Protein AF-H9MD15-F1 (afdb_monomer_lite)

Radius of gyration: 15.73 Å; chains: 1; bounding box: 36×40×35 Å

Structure (mmCIF, N/CA/C/O backbone):
data_AF-H9MD15-F1
#
_entry.id   AF-H9MD15-F1
#
loop_
_atom_site.group_PDB
_atom_site.id
_atom_site.type_symbol
_atom_site.label_atom_id
_atom_site.label_alt_id
_atom_site.label_comp_id
_atom_site.label_asym_id
_atom_site.label_entity_id
_atom_site.label_seq_id
_atom_site.pdbx_PDB_ins_code
_atom_site.Cartn_x
_atom_site.Cartn_y
_atom_site.Cartn_z
_atom_site.occupancy
_atom_site.B_iso_or_equiv
_atom_site.auth_seq_id
_atom_site.auth_comp_id
_atom_site.auth_asym_id
_atom_site.auth_atom_id
_atom_site.pdbx_PDB_model_num
ATOM 1 N N . PHE A 1 1 ? -0.933 2.406 2.828 1.00 94.81 1 PHE A N 1
ATOM 2 C CA . PHE A 1 1 ? 0.285 1.639 3.135 1.00 94.81 1 PHE A CA 1
ATOM 3 C C . PHE A 1 1 ? -0.092 0.192 3.382 1.00 94.81 1 PHE A C 1
ATOM 5 O O . PHE A 1 1 ? -1.164 -0.050 3.930 1.00 94.81 1 PHE A O 1
ATOM 12 N N . VAL A 1 2 ? 0.759 -0.738 2.953 1.00 96.50 2 VAL A N 1
ATOM 13 C CA . VAL A 1 2 ? 0.617 -2.183 3.179 1.00 96.50 2 VAL A CA 1
ATOM 14 C C . VAL A 1 2 ? 1.931 -2.716 3.739 1.00 96.50 2 VAL A C 1
ATOM 16 O O . VAL A 1 2 ? 2.989 -2.439 3.172 1.00 96.50 2 VAL A O 1
ATOM 19 N N . VAL A 1 3 ? 1.856 -3.441 4.854 1.00 95.06 3 VAL A N 1
ATOM 20 C CA . VAL A 1 3 ? 3.004 -4.026 5.559 1.00 95.06 3 VAL A CA 1
ATOM 21 C C . VAL A 1 3 ? 3.009 -5.541 5.363 1.00 95.06 3 VAL A C 1
ATOM 23 O O . VAL A 1 3 ? 2.139 -6.242 5.875 1.00 95.06 3 VAL A O 1
ATOM 26 N N . PHE A 1 4 ? 4.003 -6.040 4.638 1.00 93.62 4 PHE A N 1
ATOM 27 C CA . PHE A 1 4 ? 4.211 -7.457 4.351 1.00 93.62 4 PHE A CA 1
ATOM 28 C C . PHE A 1 4 ? 5.011 -8.131 5.469 1.00 93.62 4 PHE A C 1
ATOM 30 O O . PHE A 1 4 ? 5.917 -7.529 6.048 1.00 93.62 4 PHE A O 1
ATOM 37 N N . GLY A 1 5 ? 4.699 -9.399 5.745 1.00 88.75 5 GLY A N 1
ATOM 38 C CA . GLY A 1 5 ? 5.380 -10.180 6.783 1.00 88.75 5 GLY A CA 1
ATOM 39 C C . GLY A 1 5 ? 6.827 -10.535 6.431 1.00 88.75 5 GLY A C 1
ATOM 40 O O . GLY A 1 5 ? 7.654 -10.697 7.326 1.00 88.75 5 GLY A O 1
ATOM 41 N N . ALA A 1 6 ? 7.155 -10.614 5.137 1.00 87.44 6 ALA A N 1
ATOM 42 C CA . ALA A 1 6 ? 8.503 -10.913 4.666 1.00 87.44 6 ALA A CA 1
ATOM 43 C C . ALA A 1 6 ? 8.986 -9.874 3.637 1.00 87.44 6 ALA A C 1
ATOM 45 O O . ALA A 1 6 ? 8.288 -9.628 2.652 1.00 87.44 6 ALA A O 1
ATOM 46 N N . PRO A 1 7 ? 10.209 -9.321 3.773 1.00 82.88 7 PRO A N 1
ATOM 47 C CA . PRO A 1 7 ? 10.759 -8.363 2.810 1.00 82.88 7 PRO A CA 1
ATOM 48 C C . PRO A 1 7 ? 10.778 -8.861 1.360 1.00 82.88 7 PRO A C 1
ATOM 50 O O . PRO A 1 7 ? 10.551 -8.076 0.447 1.00 82.88 7 PRO A O 1
ATOM 53 N N . MET A 1 8 ? 10.982 -10.165 1.139 1.00 86.44 8 MET A N 1
ATOM 54 C CA . MET A 1 8 ? 10.985 -10.759 -0.205 1.00 86.44 8 MET A CA 1
ATOM 55 C C . MET A 1 8 ? 9.622 -10.668 -0.908 1.00 86.44 8 MET A C 1
ATOM 57 O O . MET A 1 8 ? 9.572 -10.628 -2.133 1.00 86.44 8 MET A O 1
ATOM 61 N N . GLN A 1 9 ? 8.513 -10.600 -0.161 1.00 91.69 9 GLN A N 1
ATOM 62 C CA . GLN A 1 9 ? 7.175 -10.450 -0.744 1.00 91.69 9 GLN A CA 1
ATOM 63 C C . GLN A 1 9 ? 7.006 -9.099 -1.443 1.00 91.69 9 GLN A C 1
ATOM 65 O O . GLN A 1 9 ? 6.253 -9.012 -2.407 1.00 91.69 9 GLN A O 1
ATOM 70 N N . VAL A 1 10 ? 7.739 -8.070 -1.003 1.00 91.81 10 VAL A N 1
ATOM 71 C CA . VAL A 1 10 ? 7.671 -6.709 -1.553 1.00 91.81 10 VAL A CA 1
ATOM 72 C C . VAL A 1 10 ? 8.017 -6.695 -3.037 1.00 91.81 10 VAL A C 1
ATOM 74 O O . VAL A 1 10 ? 7.324 -6.049 -3.816 1.00 91.81 10 VAL A O 1
ATOM 77 N N . ASP A 1 11 ? 9.061 -7.418 -3.444 1.00 90.19 11 ASP A N 1
ATOM 78 C CA . ASP A 1 11 ? 9.536 -7.400 -4.830 1.00 90.19 11 ASP A CA 1
ATOM 79 C C . ASP A 1 11 ? 8.518 -8.021 -5.792 1.00 90.19 11 ASP A C 1
ATOM 81 O O . ASP A 1 11 ? 8.303 -7.504 -6.888 1.00 90.19 11 ASP A O 1
ATOM 85 N N . PHE A 1 12 ? 7.830 -9.076 -5.352 1.00 93.56 12 PHE A N 1
ATOM 86 C CA . PHE A 1 12 ? 6.717 -9.661 -6.097 1.00 93.56 12 PHE A CA 1
ATOM 87 C C . PHE A 1 12 ? 5.474 -8.770 -6.046 1.00 93.56 12 PHE A C 1
ATOM 89 O O . PHE A 1 12 ? 4.824 -8.561 -7.065 1.00 93.56 12 PHE A O 1
ATOM 96 N N . ALA A 1 13 ? 5.167 -8.178 -4.892 1.00 95.25 13 ALA A N 1
ATOM 97 C CA . ALA A 1 13 ? 3.978 -7.348 -4.725 1.00 95.25 13 ALA A CA 1
ATOM 98 C C . ALA A 1 13 ? 4.060 -6.062 -5.562 1.00 95.25 13 ALA A C 1
ATOM 100 O O . ALA A 1 13 ? 3.040 -5.559 -6.027 1.00 95.25 13 ALA A O 1
ATOM 101 N N . LEU A 1 14 ? 5.268 -5.565 -5.843 1.00 94.75 14 LEU A N 1
ATOM 102 C CA . LEU A 1 14 ? 5.490 -4.460 -6.782 1.00 94.75 14 LEU A CA 1
ATOM 103 C C . LEU A 1 14 ? 5.037 -4.772 -8.211 1.00 94.75 14 LEU A C 1
ATOM 105 O O . LEU A 1 14 ? 4.739 -3.846 -8.956 1.00 94.75 14 LEU A O 1
ATOM 109 N N . GLN A 1 15 ? 4.920 -6.044 -8.599 1.00 95.19 15 GLN A N 1
ATOM 110 C CA . GLN A 1 15 ? 4.381 -6.423 -9.912 1.00 95.19 15 GLN A CA 1
ATOM 111 C C . GLN A 1 15 ? 2.890 -6.087 -10.058 1.00 95.19 15 GLN A C 1
ATOM 113 O O . GLN A 1 15 ? 2.353 -6.109 -11.165 1.00 95.19 15 GLN A O 1
ATOM 118 N N . ARG A 1 16 ? 2.212 -5.755 -8.951 1.00 96.31 16 ARG A N 1
ATOM 119 C CA . ARG A 1 16 ? 0.846 -5.229 -8.967 1.00 96.31 16 ARG A CA 1
ATOM 120 C C . ARG A 1 16 ? 0.777 -3.751 -9.380 1.00 96.31 16 ARG A C 1
ATOM 122 O O . ARG A 1 16 ? -0.326 -3.236 -9.545 1.00 96.31 16 ARG A O 1
ATOM 129 N N . ASP A 1 17 ? 1.908 -3.067 -9.572 1.00 97.50 17 ASP A N 1
ATOM 130 C CA . ASP A 1 17 ? 1.927 -1.685 -10.064 1.00 97.50 17 ASP A CA 1
ATOM 131 C C . ASP A 1 17 ? 1.145 -1.540 -11.380 1.00 97.50 17 ASP A C 1
ATOM 133 O O . ASP A 1 17 ? 1.235 -2.373 -12.283 1.00 97.50 17 ASP A O 1
ATOM 137 N N . ARG A 1 18 ? 0.345 -0.472 -11.468 1.00 96.75 18 ARG A N 1
ATOM 138 C CA . ARG A 1 18 ? -0.562 -0.137 -12.580 1.00 96.75 18 ARG A CA 1
ATOM 139 C C . ARG A 1 18 ? -1.702 -1.121 -12.833 1.00 96.75 18 ARG A C 1
ATOM 141 O O . ARG A 1 18 ? -2.445 -0.928 -13.796 1.00 96.75 18 ARG A O 1
ATOM 148 N N . GLN A 1 19 ? -1.906 -2.126 -11.983 1.00 97.25 19 GLN A N 1
ATOM 149 C CA . GLN A 1 19 ? -3.129 -2.924 -12.042 1.00 97.25 19 GLN A CA 1
ATOM 150 C C . GLN A 1 19 ? -4.338 -2.102 -11.589 1.00 97.25 19 GLN A C 1
ATOM 152 O O . GLN A 1 19 ? -4.229 -1.152 -10.808 1.00 97.25 19 GLN A O 1
ATOM 157 N N . ASN A 1 20 ? -5.511 -2.466 -12.101 1.00 95.00 20 ASN A N 1
ATOM 158 C CA . ASN A 1 20 ? -6.738 -1.735 -11.828 1.00 95.00 20 ASN A CA 1
ATOM 159 C C . ASN A 1 20 ? -7.437 -2.250 -10.571 1.00 95.00 20 ASN A C 1
ATOM 161 O O . ASN A 1 20 ? -7.643 -3.448 -10.404 1.00 95.00 20 ASN A O 1
ATOM 165 N N . MET A 1 21 ? -7.900 -1.311 -9.755 1.00 95.12 21 MET A N 1
ATOM 166 C CA . MET A 1 21 ? -8.917 -1.522 -8.736 1.00 95.12 21 MET A CA 1
ATOM 167 C C . MET A 1 21 ? -10.172 -0.765 -9.178 1.00 95.12 21 MET A C 1
ATOM 169 O O . MET A 1 21 ? -10.251 0.468 -9.122 1.00 95.12 21 MET A O 1
ATOM 173 N N . GLY A 1 22 ? -11.141 -1.504 -9.719 1.00 92.00 22 GLY A N 1
ATOM 174 C CA . GLY A 1 22 ? -12.290 -0.912 -10.401 1.00 92.00 22 GLY A CA 1
ATOM 175 C C . GLY A 1 22 ? -11.858 -0.063 -11.605 1.00 92.00 22 GLY A C 1
ATOM 176 O O . GLY A 1 22 ? -11.231 -0.561 -12.535 1.00 92.00 22 GLY A O 1
ATOM 177 N N . ARG A 1 23 ? -12.199 1.234 -11.599 1.00 93.69 23 ARG A N 1
ATOM 178 C CA . ARG A 1 23 ? -11.894 2.186 -12.694 1.00 93.69 23 ARG A CA 1
ATOM 179 C C . ARG A 1 23 ? -10.591 2.969 -12.501 1.00 93.69 23 ARG A C 1
ATOM 181 O O . ARG A 1 23 ? -10.339 3.924 -13.233 1.00 93.69 23 ARG A O 1
ATOM 188 N N . ARG A 1 24 ? -9.805 2.639 -11.478 1.00 95.56 24 ARG A N 1
ATOM 189 C CA . ARG A 1 24 ? -8.579 3.356 -11.119 1.00 95.56 24 ARG A CA 1
ATOM 190 C C . ARG A 1 24 ? -7.399 2.409 -11.244 1.00 95.56 24 ARG A C 1
ATOM 192 O O . ARG A 1 24 ? -7.463 1.305 -10.715 1.00 95.56 24 ARG A O 1
ATOM 199 N N . TYR A 1 25 ? -6.335 2.848 -11.903 1.00 96.44 25 TYR A N 1
ATOM 200 C CA . TYR A 1 25 ? -5.053 2.163 -11.808 1.00 96.44 25 TYR A CA 1
ATOM 201 C C . TYR A 1 25 ? -4.405 2.523 -10.473 1.00 96.44 25 TYR A C 1
ATOM 203 O O . TYR A 1 25 ? -4.467 3.674 -10.028 1.00 96.44 25 TYR A O 1
ATOM 211 N N . ILE A 1 26 ? -3.812 1.528 -9.827 1.00 97.81 26 ILE A N 1
ATOM 212 C CA . ILE A 1 26 ? -3.129 1.699 -8.551 1.00 97.81 26 ILE A CA 1
ATOM 213 C C . ILE A 1 26 ? -1.637 1.802 -8.812 1.00 97.81 26 ILE A C 1
ATOM 215 O O . ILE A 1 26 ? -1.064 0.972 -9.511 1.00 97.81 26 ILE A O 1
ATOM 219 N N . GLU A 1 27 ? -1.009 2.819 -8.238 1.00 97.31 27 GLU A N 1
ATOM 220 C CA . GLU A 1 27 ? 0.444 2.949 -8.262 1.00 97.31 27 GLU A CA 1
ATOM 221 C C . GLU A 1 27 ? 1.023 2.374 -6.968 1.00 97.31 27 GLU A C 1
ATOM 223 O O . GLU A 1 27 ? 0.553 2.714 -5.873 1.00 97.31 27 GLU A O 1
ATOM 228 N N . VAL A 1 28 ? 2.037 1.519 -7.085 1.00 96.81 28 VAL A N 1
ATOM 229 C CA . VAL A 1 28 ? 2.625 0.777 -5.965 1.00 96.81 28 VAL A CA 1
ATOM 230 C C . VAL A 1 28 ? 4.112 1.106 -5.850 1.00 96.81 28 VAL A C 1
ATOM 232 O O . VAL A 1 28 ? 4.901 0.836 -6.749 1.00 96.81 28 VAL A O 1
ATOM 235 N N . PHE A 1 29 ? 4.514 1.672 -4.712 1.00 94.12 29 PHE A N 1
ATOM 236 C CA . PHE A 1 29 ? 5.882 2.139 -4.480 1.00 94.12 29 PHE A CA 1
ATOM 237 C C . PHE A 1 29 ? 6.496 1.491 -3.245 1.00 94.12 29 PHE A C 1
ATOM 239 O O . PHE A 1 29 ? 5.828 1.351 -2.216 1.00 94.12 29 PHE A O 1
ATOM 246 N N . ARG A 1 30 ? 7.801 1.195 -3.299 1.00 92.12 30 ARG A N 1
ATOM 247 C CA . ARG A 1 30 ? 8.578 0.943 -2.076 1.00 92.12 30 ARG A CA 1
ATOM 248 C C . ARG A 1 30 ? 8.516 2.172 -1.175 1.00 92.12 30 ARG A C 1
ATOM 250 O O . ARG A 1 30 ? 8.546 3.304 -1.655 1.00 92.12 30 ARG A O 1
ATOM 257 N N . CYS A 1 31 ? 8.431 1.941 0.127 1.00 86.81 31 CYS A N 1
ATOM 258 C CA . CYS A 1 31 ? 8.304 2.999 1.118 1.00 86.81 31 CY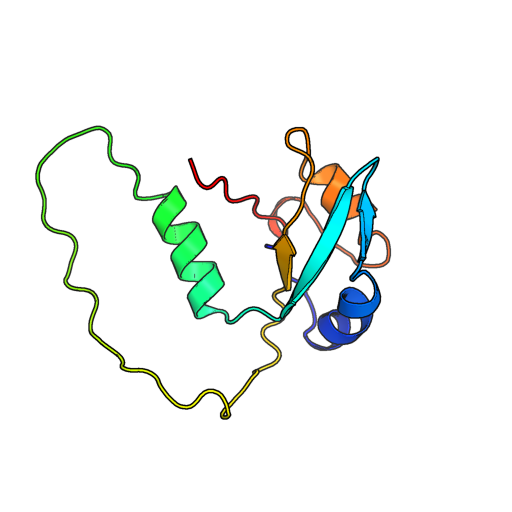S A CA 1
ATOM 259 C C . CYS A 1 31 ? 9.312 2.798 2.248 1.00 86.81 31 CYS A C 1
ATOM 261 O O . CYS A 1 31 ? 9.541 1.670 2.683 1.00 86.81 31 CYS A O 1
ATOM 263 N N . LYS A 1 32 ? 9.893 3.876 2.778 1.00 87.44 32 LYS A N 1
ATOM 264 C CA . LYS A 1 32 ? 10.744 3.775 3.970 1.00 87.44 32 LYS A CA 1
ATOM 265 C C . LYS A 1 32 ? 9.874 3.553 5.212 1.00 87.44 32 LYS A C 1
ATOM 267 O O . LYS A 1 32 ? 8.737 4.025 5.269 1.00 87.44 32 LYS A O 1
ATOM 272 N N . LYS A 1 33 ? 10.418 2.875 6.234 1.00 87.25 33 LYS A N 1
ATOM 273 C CA . LYS A 1 33 ? 9.742 2.716 7.537 1.00 87.25 33 LYS A CA 1
ATOM 274 C C . LYS A 1 33 ? 9.431 4.076 8.155 1.00 87.25 33 LYS A C 1
ATOM 276 O O . LYS A 1 33 ? 8.348 4.260 8.691 1.00 87.25 33 LYS A O 1
ATOM 281 N N . GLN A 1 34 ? 10.351 5.032 8.014 1.00 88.25 34 GLN A N 1
ATOM 282 C CA . GLN A 1 34 ? 10.163 6.393 8.506 1.00 88.25 34 GLN A CA 1
ATOM 283 C C . GLN A 1 34 ? 8.931 7.066 7.891 1.00 88.25 34 GLN A C 1
ATOM 285 O O . GLN A 1 34 ? 8.123 7.627 8.620 1.00 88.25 34 GLN A O 1
ATOM 290 N N . ASP A 1 35 ? 8.750 6.967 6.572 1.00 88.31 35 ASP A N 1
ATOM 291 C CA . ASP A 1 35 ? 7.599 7.569 5.888 1.00 88.31 35 ASP A CA 1
ATOM 292 C C . ASP A 1 35 ? 6.279 6.946 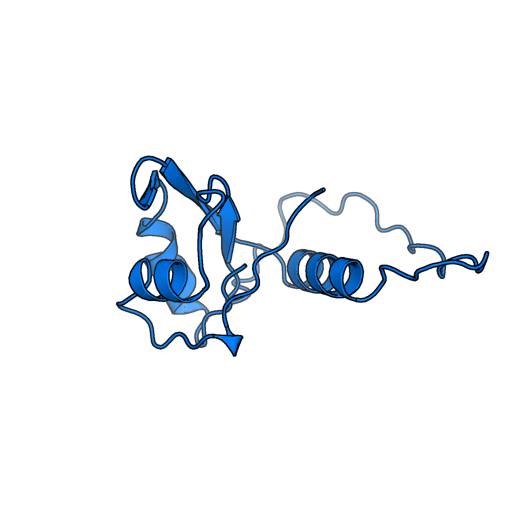6.354 1.00 88.31 35 ASP A C 1
ATOM 294 O O . ASP A 1 35 ? 5.284 7.649 6.520 1.00 88.31 35 ASP A O 1
ATOM 298 N N . TYR A 1 36 ? 6.282 5.632 6.597 1.00 91.19 36 TYR A N 1
ATOM 299 C CA . TYR A 1 36 ? 5.146 4.930 7.181 1.00 91.19 36 TYR A CA 1
ATOM 300 C C . TYR A 1 36 ? 4.842 5.440 8.592 1.00 91.19 36 TYR A C 1
ATOM 302 O O . TYR A 1 36 ? 3.730 5.897 8.832 1.00 91.19 36 TYR A O 1
ATOM 310 N N . TYR A 1 37 ? 5.821 5.442 9.503 1.00 90.69 37 TYR A N 1
ATOM 311 C CA . TYR A 1 37 ? 5.609 5.923 10.871 1.00 90.69 37 TYR A CA 1
ATOM 312 C C . TYR A 1 37 ? 5.163 7.385 10.916 1.00 90.69 37 TYR A C 1
ATOM 314 O O . TYR A 1 37 ? 4.255 7.706 11.674 1.00 90.69 37 TYR A O 1
ATOM 322 N N . ASN A 1 38 ? 5.736 8.249 10.075 1.00 89.44 38 ASN A N 1
ATOM 323 C CA . ASN A 1 38 ? 5.320 9.646 9.962 1.00 89.44 38 ASN A CA 1
ATOM 324 C C . ASN A 1 38 ? 3.852 9.761 9.531 1.00 89.44 38 ASN A C 1
ATOM 326 O O . ASN A 1 38 ? 3.112 10.567 10.088 1.00 89.44 38 ASN A O 1
ATOM 330 N N . ALA A 1 39 ? 3.420 8.951 8.560 1.00 87.94 39 ALA A N 1
ATOM 331 C CA . ALA A 1 39 ? 2.042 8.970 8.083 1.00 87.94 39 ALA A CA 1
ATOM 332 C C . ALA A 1 39 ? 1.048 8.475 9.146 1.00 87.94 39 ALA A C 1
ATOM 334 O O . ALA A 1 39 ? -0.010 9.074 9.302 1.00 87.94 39 ALA A O 1
ATOM 335 N N . ILE A 1 40 ? 1.403 7.432 9.904 1.00 87.81 40 ILE A N 1
ATOM 336 C CA . ILE A 1 40 ? 0.563 6.929 11.002 1.00 87.81 40 ILE A CA 1
ATOM 337 C C . ILE A 1 40 ? 0.534 7.914 12.178 1.00 87.81 40 ILE A C 1
ATOM 339 O O . ILE A 1 40 ? -0.520 8.159 12.751 1.00 87.81 40 ILE A O 1
ATOM 343 N N . ALA A 1 41 ? 1.667 8.529 12.525 1.00 85.88 41 ALA A N 1
ATOM 344 C CA . ALA A 1 41 ? 1.727 9.522 13.597 1.00 85.88 41 ALA A CA 1
ATOM 345 C C . ALA A 1 41 ? 0.910 10.784 13.279 1.00 85.88 41 ALA A C 1
ATOM 347 O O . ALA A 1 41 ? 0.320 11.361 14.187 1.00 85.88 41 ALA A O 1
ATOM 348 N N . ALA A 1 42 ? 0.857 11.202 12.010 1.00 80.69 42 ALA A N 1
ATOM 349 C CA . ALA A 1 42 ? 0.023 12.321 11.576 1.00 80.69 42 ALA A CA 1
ATOM 350 C C . ALA A 1 42 ? -1.479 12.025 11.732 1.00 80.69 42 ALA A C 1
ATOM 352 O O . ALA A 1 42 ? -2.225 12.908 12.128 1.00 80.69 42 ALA A O 1
ATOM 353 N N . GLU A 1 43 ? -1.912 10.783 11.499 1.00 73.75 43 GLU A N 1
ATOM 354 C CA . GLU A 1 43 ? -3.309 10.366 11.709 1.00 73.75 43 GLU A CA 1
ATOM 355 C C . GLU A 1 43 ? -3.712 10.399 13.198 1.00 73.75 43 GLU A C 1
ATOM 357 O O . GLU A 1 43 ? -4.853 10.703 13.532 1.00 73.75 43 GLU A O 1
ATOM 362 N N . VAL A 1 44 ? -2.769 10.116 14.104 1.00 68.75 44 VAL A N 1
ATOM 363 C CA . VAL A 1 44 ? -3.001 10.108 15.562 1.00 68.75 44 VAL A CA 1
ATOM 364 C C . VAL A 1 44 ? -2.901 11.514 16.178 1.00 68.75 44 VAL A C 1
ATOM 366 O O . VAL A 1 44 ? -3.538 11.782 17.194 1.00 68.75 44 VAL A O 1
ATOM 369 N N . ASN A 1 45 ? -2.138 12.421 15.560 1.00 58.34 45 ASN A N 1
ATOM 370 C CA . ASN A 1 45 ? -1.920 13.801 16.010 1.00 58.34 45 ASN A CA 1
ATOM 371 C C . ASN A 1 45 ? -2.845 14.822 15.321 1.00 58.34 45 ASN A C 1
ATOM 373 O O . ASN A 1 45 ? -2.415 15.937 15.046 1.00 58.34 45 ASN A O 1
ATOM 377 N N . GLU A 1 46 ? -4.113 14.492 15.083 1.00 49.75 46 GLU A N 1
ATOM 378 C CA . GLU A 1 46 ? -5.157 15.502 14.855 1.00 49.75 46 GLU A CA 1
ATOM 379 C C . GLU A 1 46 ? -5.789 15.894 16.212 1.00 49.75 46 GLU A C 1
ATOM 381 O O . GLU A 1 46 ? -6.829 15.340 16.593 1.00 49.75 46 GLU A O 1
ATOM 386 N N . PRO A 1 47 ? -5.202 16.815 17.011 1.00 46.78 47 PRO A N 1
ATOM 387 C CA . PRO A 1 47 ? -5.889 17.356 18.165 1.00 46.78 47 PRO A CA 1
ATOM 388 C C . PRO A 1 47 ? -6.976 18.319 17.686 1.00 46.78 47 PRO A C 1
ATOM 390 O O . PRO A 1 47 ? -6.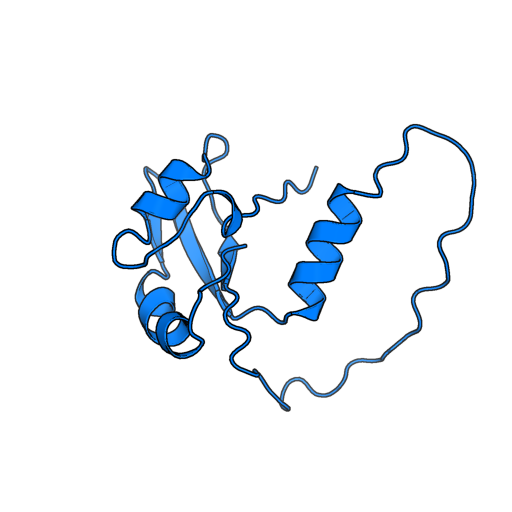722 19.360 17.079 1.00 46.78 47 PRO A O 1
ATOM 393 N N . LYS A 1 48 ? -8.223 18.010 18.048 1.00 47.50 48 LYS A N 1
ATOM 394 C CA . LYS A 1 48 ? -9.248 19.039 18.228 1.00 47.50 48 LYS A CA 1
ATOM 395 C C . LYS A 1 48 ? -8.775 20.007 19.320 1.00 47.50 48 LYS A C 1
ATOM 397 O O . LYS A 1 48 ? -9.058 19.788 20.490 1.00 47.50 48 LYS A O 1
ATOM 402 N N . GLY A 1 49 ? -8.123 21.089 18.906 1.00 49.00 49 GLY A N 1
ATOM 403 C CA . GLY A 1 49 ? -7.902 22.293 19.703 1.00 49.00 49 GLY A CA 1
ATOM 404 C C . GLY A 1 49 ? -6.742 22.248 20.705 1.00 49.00 49 GLY A C 1
ATOM 405 O O . GLY A 1 49 ? -6.437 21.213 21.286 1.00 49.00 49 GLY A O 1
ATOM 406 N N . ALA A 1 50 ? -6.215 23.452 20.939 1.00 45.50 50 ALA A N 1
ATOM 407 C CA . ALA A 1 50 ? -5.222 23.889 21.923 1.00 45.50 50 ALA A CA 1
ATOM 408 C C . ALA A 1 50 ? -3.757 23.954 21.445 1.00 45.50 50 ALA A C 1
ATOM 410 O O . ALA A 1 50 ? -3.161 22.992 20.970 1.00 45.50 50 ALA A O 1
ATOM 411 N N . ASP A 1 51 ? -3.228 25.169 21.584 1.00 47.84 51 ASP A N 1
ATOM 412 C CA . ASP A 1 51 ? -1.909 25.678 21.229 1.00 47.84 51 ASP A CA 1
ATOM 413 C C . ASP A 1 51 ? -0.761 25.038 22.030 1.00 47.84 51 ASP A C 1
ATOM 415 O O . ASP A 1 51 ? -0.261 25.637 22.981 1.00 47.84 51 ASP A O 1
ATOM 419 N N . ASP A 1 52 ? -0.278 23.865 21.617 1.00 49.00 52 ASP A N 1
ATOM 420 C CA . ASP A 1 52 ? 0.996 23.328 22.110 1.00 49.00 52 ASP A CA 1
ATOM 421 C C . ASP A 1 52 ? 1.977 23.072 20.950 1.00 49.00 52 ASP A C 1
ATOM 423 O O . ASP A 1 52 ? 1.640 22.379 19.983 1.00 49.00 52 ASP A O 1
ATOM 427 N N . PRO A 1 53 ? 3.203 23.635 20.993 1.00 47.44 53 PRO A N 1
ATOM 428 C CA . PRO A 1 53 ? 4.174 23.464 19.927 1.00 47.44 53 PRO A CA 1
ATOM 429 C C . PRO A 1 53 ? 4.663 22.013 19.910 1.00 47.44 53 PRO A C 1
ATOM 431 O O . PRO A 1 53 ? 5.302 21.539 20.851 1.00 47.44 53 PRO A O 1
ATOM 434 N N . ALA A 1 54 ? 4.387 21.320 18.804 1.00 54.56 54 ALA A N 1
ATOM 435 C CA . ALA A 1 54 ? 4.982 20.027 18.494 1.00 54.56 54 ALA A CA 1
ATOM 436 C C . ALA A 1 54 ? 6.513 20.085 18.686 1.00 54.56 54 ALA A C 1
ATOM 438 O O . ALA A 1 54 ? 7.135 21.097 18.333 1.00 54.56 54 ALA A O 1
ATOM 439 N N . PRO A 1 55 ? 7.150 19.026 19.225 1.00 47.72 55 PRO A N 1
ATOM 440 C CA . PRO A 1 55 ? 8.597 19.005 19.372 1.00 47.72 55 PRO A CA 1
ATOM 441 C C . PRO A 1 55 ? 9.236 19.243 17.999 1.00 47.72 55 PRO A C 1
ATOM 443 O O . PRO A 1 55 ? 8.762 18.688 17.001 1.00 47.72 55 PRO A O 1
ATOM 446 N N . PRO A 1 56 ? 10.286 20.081 17.915 1.00 45.31 56 PRO A N 1
ATOM 447 C CA . PRO A 1 56 ? 10.856 20.471 16.641 1.00 45.31 56 PRO A CA 1
ATOM 448 C C . PRO A 1 56 ? 11.295 19.218 15.894 1.00 45.31 56 PRO A C 1
ATOM 450 O O . PRO A 1 56 ? 12.112 18.436 16.389 1.00 45.31 56 PRO A O 1
ATOM 453 N N . SER A 1 57 ? 10.745 19.057 14.689 1.00 52.44 57 SER A N 1
ATOM 454 C CA . SER A 1 57 ? 11.257 18.156 13.670 1.00 52.44 57 SER A CA 1
ATOM 455 C C . SER A 1 57 ? 12.755 18.410 13.555 1.00 52.44 57 SER A C 1
ATOM 457 O O . SER A 1 57 ? 13.194 19.419 12.992 1.00 52.44 57 SER A O 1
ATOM 459 N N . SER A 1 58 ? 13.550 17.529 14.149 1.00 46.03 58 SER A N 1
ATOM 460 C CA . SER A 1 58 ? 14.991 17.572 14.002 1.00 46.03 58 SER A CA 1
ATOM 461 C C . SER A 1 58 ? 15.280 17.239 12.549 1.00 46.03 58 SER A C 1
ATOM 463 O O . SER A 1 58 ? 15.116 16.120 12.070 1.00 46.03 58 SER A O 1
ATOM 465 N N . PHE A 1 59 ? 15.661 18.290 11.840 1.00 54.62 59 PHE A N 1
ATOM 466 C CA . PHE A 1 59 ? 16.290 18.268 10.543 1.00 54.62 59 PHE A CA 1
ATOM 467 C C . PHE A 1 59 ? 17.261 17.088 10.413 1.00 54.62 59 PHE A C 1
ATOM 469 O O . PHE A 1 59 ? 18.321 17.054 11.030 1.00 54.62 59 PHE A O 1
ATOM 476 N N . SER A 1 60 ? 16.949 16.180 9.501 1.00 46.59 60 SER A N 1
ATOM 477 C CA . SER A 1 60 ? 17.944 15.646 8.576 1.00 46.59 60 SER A CA 1
ATOM 478 C C . SER A 1 60 ? 17.330 15.838 7.191 1.00 46.59 60 SER A C 1
ATOM 480 O O . SER A 1 60 ? 16.381 15.175 6.797 1.00 46.59 60 SER A O 1
ATOM 482 N N . LYS A 1 61 ? 17.625 16.974 6.550 1.00 43.50 61 LYS A N 1
ATOM 483 C CA . LYS A 1 61 ? 18.766 17.103 5.634 1.00 43.50 61 LYS A CA 1
ATOM 484 C C . LYS A 1 61 ? 18.699 15.964 4.630 1.00 43.50 61 LYS A C 1
ATOM 486 O O . LYS A 1 61 ? 18.910 14.823 5.020 1.00 43.50 61 LYS A O 1
ATOM 491 N N . GLY A 1 62 ? 18.400 16.300 3.372 1.00 50.22 62 GLY A N 1
ATOM 492 C CA . GLY A 1 62 ? 18.457 15.371 2.249 1.00 50.22 62 GLY A CA 1
ATOM 493 C C . GLY A 1 62 ? 19.707 14.508 2.358 1.00 50.22 62 GLY A C 1
ATOM 494 O O . GLY A 1 62 ? 20.815 14.959 2.079 1.00 50.22 62 GLY A O 1
ATOM 495 N N . SER A 1 63 ? 19.516 13.293 2.858 1.00 44.84 63 SER A N 1
ATOM 496 C CA . SER A 1 63 ? 20.538 12.271 2.911 1.00 44.84 63 SER A CA 1
ATOM 497 C C . SER A 1 63 ? 20.324 11.494 1.635 1.00 44.84 63 SER A C 1
ATOM 499 O O . SER A 1 63 ? 19.353 10.748 1.526 1.00 44.84 63 SER A O 1
ATOM 501 N N . SER A 1 64 ? 21.144 11.839 0.642 1.00 45.28 64 SER A N 1
ATOM 502 C CA . SER A 1 64 ? 21.521 10.997 -0.491 1.00 45.28 64 SER A CA 1
ATOM 503 C C . SER A 1 64 ? 20.464 9.973 -0.904 1.00 45.28 64 SER A C 1
ATOM 505 O O . SER A 1 64 ? 20.363 8.890 -0.332 1.00 45.28 64 SER A O 1
ATOM 507 N N . ASP A 1 65 ? 19.756 10.307 -1.980 1.00 52.91 65 ASP A N 1
ATOM 508 C CA . ASP A 1 65 ? 18.819 9.492 -2.770 1.00 52.91 65 ASP A CA 1
ATOM 509 C C . ASP A 1 65 ? 19.457 8.217 -3.387 1.00 52.91 65 ASP A C 1
ATOM 511 O O . ASP A 1 65 ? 19.107 7.762 -4.471 1.00 52.91 65 ASP A O 1
ATOM 515 N N . LYS A 1 66 ? 20.487 7.667 -2.737 1.00 49.88 66 LYS A N 1
ATOM 516 C CA . LYS A 1 66 ? 21.339 6.579 -3.214 1.00 49.88 66 LYS A CA 1
ATOM 517 C C . LYS A 1 66 ? 21.816 5.613 -2.136 1.00 49.88 66 LYS A C 1
ATOM 519 O O . LYS A 1 66 ? 22.507 4.670 -2.500 1.00 49.88 66 LYS A O 1
ATOM 524 N N . ASP A 1 67 ? 21.434 5.788 -0.872 1.00 46.62 67 ASP A N 1
ATOM 525 C CA . ASP A 1 67 ? 21.779 4.817 0.167 1.00 46.62 67 ASP A CA 1
ATOM 526 C C . ASP A 1 67 ? 20.517 4.220 0.792 1.00 46.62 67 ASP A C 1
ATOM 528 O O . ASP A 1 67 ? 19.682 4.914 1.374 1.00 46.62 67 ASP A O 1
ATOM 532 N N . HIS A 1 68 ? 20.384 2.907 0.609 1.00 50.28 68 HIS A N 1
ATOM 533 C CA . HIS A 1 68 ? 19.440 2.026 1.283 1.00 50.28 68 HIS A CA 1
ATOM 534 C C . HIS A 1 68 ? 17.949 2.318 1.011 1.00 50.28 68 HIS A C 1
ATOM 536 O O . HIS A 1 68 ? 17.186 2.746 1.882 1.00 50.28 68 HIS A O 1
ATOM 542 N N . MET A 1 69 ? 17.464 1.898 -0.170 1.00 55.78 69 MET A N 1
ATOM 543 C CA . MET A 1 69 ? 16.154 1.225 -0.221 1.00 55.78 69 MET A CA 1
ATOM 544 C C . MET A 1 69 ? 16.277 -0.086 0.567 1.00 55.78 69 MET A C 1
ATOM 546 O O . MET A 1 69 ? 16.271 -1.174 -0.001 1.00 55.78 69 MET A O 1
ATOM 550 N N . GLU A 1 70 ? 16.456 0.006 1.884 1.00 58.31 70 GLU A N 1
ATOM 551 C CA . GLU A 1 70 ? 16.282 -1.147 2.750 1.00 58.31 70 GLU A CA 1
ATOM 552 C C . GLU A 1 70 ? 14.896 -1.705 2.457 1.00 58.31 70 GLU A C 1
ATOM 554 O O . GLU A 1 70 ? 13.909 -0.968 2.451 1.00 58.31 70 GLU A O 1
ATOM 559 N N . HIS A 1 71 ? 14.830 -2.991 2.124 1.00 62.56 71 HIS A N 1
ATOM 560 C CA . HIS A 1 71 ? 13.591 -3.693 1.827 1.00 62.56 71 HIS A CA 1
ATOM 561 C C . HIS A 1 71 ? 12.753 -3.721 3.113 1.00 62.56 71 HIS A C 1
ATOM 563 O O . HIS A 1 71 ? 12.841 -4.637 3.925 1.00 62.56 71 HIS A O 1
ATOM 569 N N . THR A 1 72 ? 11.982 -2.661 3.351 1.00 77.00 72 THR A N 1
ATOM 570 C CA . THR A 1 72 ? 11.338 -2.386 4.644 1.00 77.00 72 THR A CA 1
ATOM 571 C C . THR A 1 72 ? 10.144 -3.286 4.934 1.00 77.00 72 THR A C 1
ATOM 573 O O . THR A 1 72 ? 9.592 -3.206 6.029 1.00 77.00 72 THR A O 1
ATOM 576 N N . GLY A 1 73 ? 9.733 -4.117 3.971 1.00 89.94 73 GLY A N 1
ATOM 577 C CA . GLY A 1 73 ? 8.468 -4.842 4.027 1.00 89.94 73 GLY A CA 1
ATOM 578 C C . GLY A 1 73 ? 7.254 -3.954 3.741 1.00 89.94 73 GLY A C 1
ATOM 579 O O . GLY A 1 73 ? 6.137 -4.430 3.876 1.00 89.94 73 GLY A O 1
ATOM 580 N N . ILE A 1 74 ? 7.424 -2.672 3.383 1.00 92.81 74 ILE A N 1
ATOM 581 C CA . ILE A 1 74 ? 6.314 -1.709 3.311 1.00 92.81 74 ILE A CA 1
ATOM 582 C C . ILE A 1 74 ? 6.142 -1.160 1.896 1.00 92.81 74 ILE A C 1
ATOM 584 O O . ILE A 1 74 ? 7.083 -0.638 1.289 1.00 92.81 74 ILE A O 1
ATOM 588 N N . LEU A 1 75 ? 4.900 -1.200 1.410 1.00 95.62 75 LEU A N 1
ATOM 589 C CA . LEU A 1 75 ? 4.478 -0.564 0.167 1.00 95.62 75 LEU A CA 1
ATOM 590 C C . LEU A 1 75 ? 3.538 0.617 0.425 1.00 95.62 75 LEU A C 1
ATOM 592 O O . LEU A 1 75 ? 2.637 0.576 1.269 1.00 95.62 75 LEU A O 1
ATOM 596 N N . LYS A 1 76 ? 3.729 1.685 -0.349 1.00 95.19 76 LYS A N 1
ATOM 597 C CA . LYS A 1 76 ? 2.819 2.827 -0.437 1.00 95.19 76 LYS A CA 1
ATOM 598 C C . LYS A 1 76 ? 1.977 2.688 -1.699 1.00 95.19 76 LYS A C 1
ATOM 600 O O . LYS A 1 76 ? 2.517 2.480 -2.780 1.00 95.19 76 LYS A O 1
ATOM 605 N N . LEU A 1 77 ? 0.665 2.840 -1.547 1.00 96.62 77 LEU A N 1
ATOM 606 C CA . LEU A 1 77 ? -0.291 2.812 -2.650 1.00 96.62 77 LEU A CA 1
ATOM 607 C C . LEU A 1 77 ? -0.776 4.235 -2.930 1.00 96.62 77 LEU A C 1
ATOM 609 O O . LEU A 1 77 ? -1.012 4.999 -1.989 1.00 96.62 77 LEU A O 1
ATOM 613 N N . ARG A 1 78 ? -0.947 4.584 -4.207 1.00 95.50 78 ARG A N 1
ATOM 614 C CA . ARG A 1 78 ? -1.591 5.829 -4.657 1.00 95.50 78 ARG A CA 1
ATOM 615 C C . AR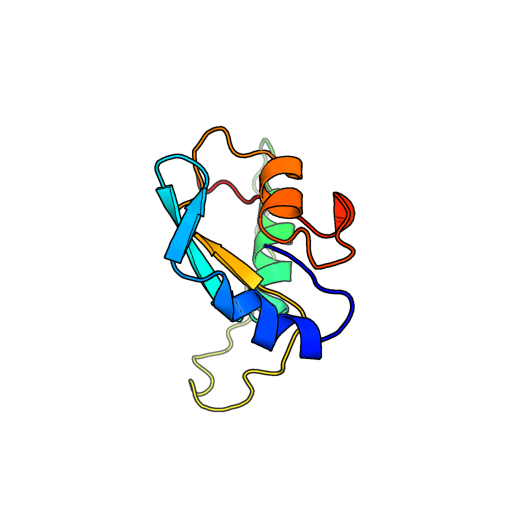G A 1 78 ? -2.635 5.524 -5.729 1.00 95.50 78 ARG A C 1
ATOM 617 O O . ARG A 1 78 ? -2.686 4.425 -6.270 1.00 95.50 78 ARG A O 1
ATOM 624 N N . GLY A 1 79 ? -3.495 6.502 -6.006 1.00 94.75 79 GLY A N 1
ATOM 625 C CA . GLY A 1 79 ? -4.532 6.375 -7.035 1.00 94.75 79 GLY A CA 1
ATOM 626 C C . GLY A 1 79 ? -5.779 5.600 -6.602 1.00 94.75 79 GLY A C 1
ATOM 627 O O . GLY A 1 79 ? -6.697 5.468 -7.414 1.00 94.75 79 GLY A O 1
ATOM 628 N N . LEU A 1 80 ? -5.839 5.160 -5.339 1.00 95.00 80 LEU A N 1
ATOM 629 C CA . LEU A 1 80 ? -6.952 4.398 -4.775 1.00 95.00 80 LEU A CA 1
ATOM 630 C C . LEU A 1 80 ? -8.314 5.074 -5.042 1.00 95.00 80 LEU A C 1
ATOM 632 O O . LEU A 1 80 ? -8.412 6.304 -4.957 1.00 95.00 80 LEU A O 1
ATOM 636 N N . PRO A 1 81 ? -9.371 4.303 -5.361 1.00 94.38 81 PRO A N 1
ATOM 637 C CA . PRO A 1 81 ? -10.740 4.812 -5.376 1.00 94.38 81 PRO A CA 1
ATOM 638 C C . PRO A 1 81 ? -11.123 5.455 -4.036 1.00 94.38 81 PRO A C 1
ATOM 640 O O . PRO A 1 81 ? -10.719 4.976 -2.983 1.00 94.38 81 PRO A O 1
ATOM 643 N N . PHE A 1 82 ? -11.967 6.492 -4.056 1.00 90.88 82 PHE A N 1
ATOM 644 C CA . PHE A 1 82 ? -12.442 7.146 -2.824 1.00 90.88 82 PHE A CA 1
ATOM 645 C C . PHE A 1 82 ? -13.216 6.208 -1.891 1.00 90.88 82 PHE A C 1
ATOM 647 O O . PHE A 1 82 ? -13.202 6.391 -0.682 1.00 90.88 82 PHE A O 1
ATOM 654 N N . SER A 1 83 ? -13.890 5.205 -2.453 1.00 93.31 83 SER A N 1
ATOM 655 C CA . SER A 1 83 ? -14.664 4.209 -1.712 1.00 93.31 83 SER A CA 1
ATOM 656 C C . SER A 1 83 ? -13.850 2.971 -1.330 1.00 93.31 83 SER A C 1
ATOM 658 O O . SER A 1 83 ? -14.447 1.953 -0.993 1.00 93.31 83 SER A O 1
ATOM 660 N N . VAL A 1 84 ? -12.519 3.007 -1.468 1.00 95.56 84 VAL A N 1
ATOM 661 C CA . VAL A 1 84 ? -11.680 1.841 -1.186 1.00 95.56 84 VAL A CA 1
ATOM 662 C C . VAL A 1 84 ? -11.786 1.443 0.285 1.00 95.56 84 VAL A C 1
ATOM 664 O O . VAL A 1 84 ? -11.716 2.278 1.188 1.00 95.56 84 VAL A O 1
ATOM 667 N N . SER A 1 85 ? -11.919 0.149 0.527 1.00 96.12 85 SER A N 1
ATOM 668 C CA . SER A 1 85 ? -11.858 -0.457 1.848 1.00 96.12 85 SER A CA 1
ATOM 669 C C . SER A 1 85 ? -10.542 -1.210 2.040 1.00 96.12 85 SER A C 1
ATOM 671 O O . SER A 1 85 ? -9.814 -1.513 1.093 1.00 96.12 85 SER A O 1
ATOM 673 N N . LYS A 1 86 ? -10.233 -1.570 3.290 1.00 96.75 86 LYS A N 1
ATOM 674 C CA . LYS A 1 86 ? -9.090 -2.449 3.571 1.00 96.75 86 LYS A CA 1
ATOM 675 C C . LYS A 1 86 ? -9.222 -3.802 2.868 1.00 96.75 86 LYS A C 1
ATOM 677 O O . LYS A 1 86 ? -8.212 -4.335 2.426 1.00 96.75 86 LYS A O 1
ATOM 682 N N . ARG A 1 87 ? -10.450 -4.319 2.730 1.00 97.06 87 ARG A N 1
ATOM 683 C CA . ARG A 1 87 ? -10.728 -5.592 2.048 1.00 97.06 87 ARG A CA 1
ATOM 684 C C . ARG A 1 87 ? -10.361 -5.530 0.577 1.00 97.06 87 ARG A C 1
ATOM 686 O O . ARG A 1 87 ? -9.649 -6.407 0.123 1.00 97.06 87 ARG A O 1
ATOM 693 N N . ASP A 1 88 ? -10.705 -4.444 -0.112 1.00 97.25 88 ASP A N 1
ATOM 694 C CA . ASP A 1 88 ? -10.327 -4.273 -1.522 1.00 97.25 88 ASP A CA 1
ATOM 695 C C . ASP A 1 88 ? -8.801 -4.307 -1.713 1.00 97.25 88 ASP A C 1
ATOM 697 O O . ASP A 1 88 ? -8.299 -4.835 -2.701 1.00 97.25 88 ASP A O 1
ATOM 701 N N . ILE A 1 89 ? -8.044 -3.752 -0.760 1.00 97.69 89 ILE A N 1
ATOM 702 C CA . ILE A 1 89 ? -6.574 -3.770 -0.788 1.00 97.69 89 ILE A CA 1
ATOM 703 C C . ILE A 1 89 ? -6.028 -5.170 -0.479 1.00 97.69 89 ILE A C 1
ATOM 705 O O . ILE A 1 89 ? -5.046 -5.578 -1.097 1.00 97.69 89 ILE A O 1
ATOM 709 N N . ILE A 1 90 ? -6.648 -5.902 0.450 1.00 97.88 90 ILE A N 1
ATOM 710 C CA . ILE A 1 90 ? -6.302 -7.302 0.736 1.00 97.88 90 ILE A CA 1
ATOM 711 C C . ILE A 1 90 ? -6.568 -8.161 -0.506 1.00 97.88 90 ILE A C 1
ATOM 713 O O . ILE A 1 90 ? -5.673 -8.877 -0.937 1.00 97.88 90 ILE A O 1
ATOM 717 N N . ASP A 1 91 ? -7.725 -8.008 -1.15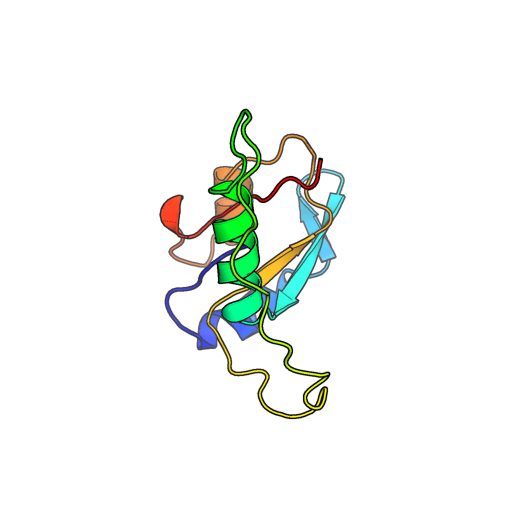0 1.00 97.06 91 ASP A N 1
ATOM 718 C CA . ASP A 1 91 ? -8.085 -8.728 -2.376 1.00 97.06 91 ASP A CA 1
ATOM 719 C C . ASP A 1 91 ? -7.152 -8.372 -3.548 1.00 97.06 91 ASP A C 1
ATOM 721 O O . ASP A 1 91 ? -6.773 -9.225 -4.352 1.00 97.06 91 ASP A O 1
ATOM 725 N N . PHE A 1 92 ? -6.708 -7.115 -3.641 1.00 97.50 92 PHE A N 1
ATOM 726 C CA . PHE A 1 92 ? -5.717 -6.692 -4.636 1.00 97.50 92 PHE A CA 1
ATOM 727 C C . PHE A 1 92 ? -4.356 -7.392 -4.457 1.00 97.50 92 PHE A C 1
ATOM 729 O O . PHE A 1 92 ? -3.646 -7.642 -5.433 1.00 97.50 92 PHE A O 1
ATOM 736 N N . PHE A 1 93 ? -4.016 -7.751 -3.219 1.00 97.19 93 PHE A N 1
ATOM 737 C CA . PHE A 1 93 ? -2.823 -8.502 -2.833 1.00 97.19 93 PHE A CA 1
ATOM 738 C C . PHE A 1 93 ? -3.184 -9.904 -2.302 1.00 97.19 93 PHE A C 1
ATOM 740 O O . PHE A 1 93 ? -2.557 -10.386 -1.363 1.00 97.19 93 PHE A O 1
ATOM 747 N N . VAL A 1 94 ? -4.172 -10.570 -2.911 1.00 94.94 94 VAL A N 1
ATOM 748 C CA . VAL A 1 94 ? -4.724 -11.854 -2.427 1.00 94.94 94 VAL A CA 1
ATOM 749 C C . VAL A 1 94 ? -3.696 -12.986 -2.300 1.00 94.94 94 VAL A C 1
ATOM 751 O O . VAL A 1 94 ? -3.871 -13.891 -1.491 1.00 94.94 94 VAL A O 1
ATOM 754 N N . ASP A 1 95 ? -2.597 -12.930 -3.058 1.00 94.88 95 ASP A N 1
ATOM 755 C CA . ASP A 1 95 ? -1.523 -13.937 -3.008 1.00 94.88 95 ASP A CA 1
ATOM 756 C C . ASP A 1 95 ? -0.661 -13.840 -1.732 1.00 94.88 95 ASP A C 1
ATOM 758 O O . ASP A 1 95 ? 0.274 -14.621 -1.543 1.00 94.88 95 ASP A O 1
ATOM 762 N N . TYR A 1 96 ? -0.941 -12.862 -0.868 1.00 94.31 96 TYR A N 1
ATOM 763 C CA . TYR A 1 96 ? -0.204 -12.588 0.357 1.00 94.31 96 TYR A CA 1
ATOM 764 C C . TYR A 1 96 ? -1.120 -12.740 1.571 1.00 94.31 96 TYR A C 1
ATOM 766 O O . TYR A 1 96 ? -2.280 -12.339 1.548 1.00 94.31 96 TYR A O 1
ATOM 774 N N . ASP A 1 97 ? -0.570 -13.272 2.663 1.00 92.19 97 ASP A N 1
ATOM 775 C CA . ASP A 1 97 ? -1.283 -13.417 3.936 1.00 92.19 97 ASP A CA 1
ATOM 776 C C . ASP A 1 97 ? -1.378 -12.058 4.655 1.00 92.19 97 ASP A C 1
ATOM 778 O O . ASP A 1 97 ? -0.597 -11.735 5.554 1.00 92.19 97 ASP A O 1
ATOM 782 N N . LEU A 1 98 ? -2.275 -11.201 4.162 1.00 95.88 98 LEU A N 1
ATOM 783 C CA . LEU A 1 98 ? -2.531 -9.866 4.693 1.00 95.88 98 LEU A CA 1
ATOM 784 C C . LEU A 1 98 ? -3.832 -9.841 5.491 1.00 95.88 98 LEU A C 1
ATOM 786 O O . LEU A 1 98 ? -4.874 -10.322 5.054 1.00 95.88 98 LEU A O 1
ATOM 790 N N . SER A 1 99 ? -3.786 -9.171 6.638 1.00 95.62 99 SER A N 1
ATOM 791 C CA . SER A 1 99 ? -4.951 -8.876 7.468 1.00 95.62 99 SER A CA 1
ATOM 792 C C . SER A 1 99 ? -5.248 -7.374 7.497 1.00 95.62 99 SER A C 1
ATOM 794 O O . SER A 1 99 ? -4.442 -6.543 7.071 1.00 95.62 99 SER A O 1
ATOM 796 N N . GLU A 1 100 ? -6.385 -6.983 8.076 1.00 94.69 100 GLU A N 1
ATOM 797 C CA . GLU A 1 100 ? -6.753 -5.566 8.220 1.00 94.69 100 GLU A CA 1
ATOM 798 C C . GLU A 1 100 ? -5.745 -4.747 9.051 1.00 94.69 100 GLU A C 1
ATOM 800 O O . GLU A 1 100 ? -5.714 -3.515 8.947 1.00 94.69 100 GLU A O 1
ATOM 805 N N . THR A 1 101 ? -4.912 -5.408 9.864 1.00 94.50 101 THR A N 1
ATOM 806 C CA . THR A 1 101 ? -3.846 -4.756 10.643 1.00 94.50 101 THR A CA 1
ATOM 807 C C . THR A 1 101 ? -2.640 -4.379 9.783 1.00 94.50 101 THR A C 1
ATOM 809 O O . THR A 1 101 ? -1.958 -3.407 10.085 1.00 94.50 101 THR A O 1
ATOM 812 N N . ASN A 1 102 ? -2.421 -5.081 8.668 1.00 95.56 102 ASN A N 1
ATOM 813 C CA . ASN A 1 102 ? -1.339 -4.813 7.720 1.00 95.56 102 ASN A CA 1
ATOM 814 C C . ASN A 1 102 ? -1.636 -3.627 6.793 1.00 95.56 102 ASN A C 1
ATOM 816 O O . ASN A 1 102 ? -0.733 -3.136 6.114 1.00 95.56 102 ASN A O 1
ATOM 820 N N . VAL A 1 103 ? -2.898 -3.193 6.724 1.00 96.44 103 VAL A N 1
ATOM 821 C CA . VAL A 1 103 ? -3.372 -2.175 5.785 1.00 96.44 103 VAL A CA 1
ATOM 822 C C . VAL A 1 103 ? -3.743 -0.895 6.525 1.00 96.44 103 VAL A C 1
ATOM 824 O O . VAL A 1 103 ? -4.618 -0.882 7.396 1.00 96.44 103 VAL A O 1
ATOM 827 N N . HIS A 1 104 ? -3.115 0.212 6.133 1.00 95.31 104 HIS A N 1
ATOM 828 C CA . HIS A 1 104 ? -3.392 1.550 6.662 1.00 95.31 104 HIS A CA 1
ATOM 829 C C . HIS A 1 104 ? -3.718 2.512 5.519 1.00 95.31 104 HIS A C 1
ATOM 831 O O . HIS A 1 104 ? -2.894 2.731 4.626 1.00 95.31 104 HIS A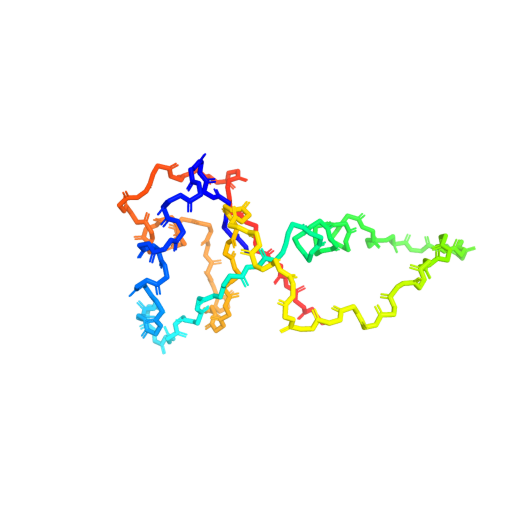 O 1
ATOM 837 N N . ILE A 1 105 ? -4.933 3.058 5.515 1.00 93.88 105 ILE A N 1
ATOM 838 C CA . ILE A 1 105 ? -5.411 3.997 4.495 1.00 93.88 105 ILE A CA 1
ATOM 839 C C . ILE A 1 105 ? -5.272 5.396 5.080 1.00 93.88 105 ILE A C 1
ATOM 841 O O . ILE A 1 105 ? -5.951 5.719 6.042 1.00 93.88 105 ILE A O 1
ATOM 845 N N . VAL A 1 106 ? -4.399 6.210 4.491 1.00 88.50 106 VAL A N 1
ATOM 846 C CA . VAL A 1 106 ? -4.190 7.596 4.919 1.00 88.50 106 VAL A CA 1
ATOM 847 C C . VAL A 1 106 ? -4.914 8.509 3.941 1.00 88.50 106 VAL A C 1
ATOM 849 O O . VAL A 1 106 ? -4.635 8.480 2.739 1.00 88.50 106 VAL A O 1
ATOM 852 N N . THR A 1 107 ? -5.851 9.301 4.451 1.00 78.81 107 THR A N 1
ATOM 853 C CA . THR A 1 107 ? -6.545 10.344 3.696 1.00 78.81 107 THR A CA 1
ATOM 854 C C . THR A 1 107 ? -5.802 11.660 3.881 1.00 78.81 107 THR A C 1
ATOM 856 O O . THR A 1 107 ? -5.700 12.155 4.997 1.00 78.81 107 THR A O 1
ATOM 859 N N . HIS A 1 108 ? -5.280 12.236 2.800 1.00 62.50 108 HIS A N 1
ATOM 860 C CA . HIS A 1 108 ? -4.879 13.641 2.817 1.00 62.50 108 HIS A CA 1
ATOM 861 C C . HIS A 1 108 ? -6.143 14.470 2.567 1.00 62.50 108 HIS A C 1
ATOM 863 O O . HIS A 1 108 ? -6.654 14.456 1.444 1.00 62.50 108 HIS A O 1
ATOM 869 N N . SER A 1 109 ? -6.686 15.083 3.619 1.00 48.31 109 SER A N 1
ATOM 870 C CA . SER A 1 109 ? -7.730 16.114 3.533 1.00 48.31 109 SER A CA 1
ATOM 871 C C . SER A 1 109 ? -7.154 17.467 3.140 1.00 48.31 109 SER A C 1
ATOM 873 O O . SER A 1 109 ? -6.011 17.752 3.563 1.00 48.31 109 SER A O 1
#

Organism: Pinus radiata (NCBI:txid3347)

pLDDT: mean 81.21, std 19.38, range [43.5, 97.88]

Foldseek 3Di:
DFAAPDLVVLVVLQVQAQPDLVPWGKHKDQDDPVVVVVLVVVVVPPDPDDDDDDDDPPDDDPDDPPPDPPSRSDMDMPRDDPPDDLVSVCVSVVVGPGDSVRDDDGDDD

Sequence (109 aa):
FVVFGAPMQVDFALQRDRQNMGRRYIEVFRCKKQDYYNAIAAEVNEPKGADDPAPPSSFSKGSSDKDHMEHTGILKLRGLPFSVSKRDIIDFFVDYDLSETNVHIVTHS

Secondary structure (DSSP, 8-state):
-EE-SSHHHHHHHGGGTT-EETTEEPEEEE--HHHHHHHHHHHH---SS---PPPP--------TTS-----SEEEEES--TT--HHHHHHHTTTS---TTTB------

InterPro domains:
  IPR012677 Nucleotide-binding alpha-beta plait domain superfamily [G3DSA:3.30.70.330] (1-49)
  IPR012677 Nucleotide-binding alpha-beta plait domain superfamily [G3DSA:3.30.70.330] (57-109)
  IPR035979 RNA-binding domain superfamily [SSF54928] (62-108)
  IPR050666 Epithelial Splicing Regulatory [PTHR13976] (1-108)